Protein AF-A0A512CFQ5-F1 (afdb_monomer)

Foldseek 3Di:
DVCVVCQVVLCVPPDPPPVCCVVPPSNVVVVVVVVVVVVVVVVVDDPPDPPPPCPDDDDPDPDDDDDDDDPDDPPVDDDDDPPPPDPPPPPPVDDDDDDDD

Radius of gyration: 28.1 Å; Cα contacts (8 Å, |Δi|>4): 23; chains: 1; bounding box: 74×44×53 Å

Solvent-accessible surface area (backbone atoms only — not comparable to full-atom values): 7158 Å² total; per-residue (Å²): 111,68,67,73,76,42,37,68,61,36,38,77,72,56,42,90,51,76,93,44,67,93,70,64,46,89,28,49,64,50,49,52,51,53,51,49,54,56,49,57,52,49,75,71,40,90,80,70,81,82,76,73,82,78,72,68,90,81,78,80,76,86,76,83,82,80,81,75,86,76,84,74,76,85,63,93,85,62,91,77,82,85,77,78,81,68,78,74,83,76,73,72,74,85,66,80,80,79,82,77,132

Organism: NCBI:txid1350429

Structure (mmCIF, N/CA/C/O backbone):
data_AF-A0A512CFQ5-F1
#
_entry.id   AF-A0A512CFQ5-F1
#
loop_
_atom_site.group_PDB
_atom_site.id
_atom_site.type_symbol
_atom_site.label_atom_id
_atom_site.label_alt_id
_atom_site.label_comp_id
_atom_site.label_asym_id
_atom_site.label_entity_id
_atom_site.label_seq_id
_atom_site.pdbx_PDB_ins_code
_atom_site.Cartn_x
_atom_site.Cartn_y
_atom_site.Cartn_z
_atom_site.occupancy
_atom_site.B_iso_or_equiv
_atom_site.auth_seq_id
_atom_site.auth_comp_id
_atom_site.auth_asym_id
_atom_site.auth_atom_id
_atom_site.pdbx_PDB_model_num
ATOM 1 N N . MET A 1 1 ? 2.322 2.267 0.408 1.00 56.59 1 MET A N 1
ATOM 2 C CA . MET A 1 1 ? 3.032 1.727 -0.773 1.00 56.59 1 MET A CA 1
ATOM 3 C C . MET A 1 1 ? 2.662 0.270 -1.047 1.00 56.59 1 MET A C 1
ATOM 5 O O . MET A 1 1 ? 2.452 -0.061 -2.206 1.00 56.59 1 MET A O 1
ATOM 9 N N . ASP A 1 2 ? 2.483 -0.564 -0.020 1.00 80.06 2 ASP A N 1
ATOM 10 C CA . ASP A 1 2 ? 2.229 -2.012 -0.149 1.00 80.06 2 ASP A CA 1
ATOM 11 C C . ASP A 1 2 ? 1.094 -2.416 -1.099 1.00 80.06 2 ASP A C 1
ATOM 13 O O . ASP A 1 2 ? 1.263 -3.347 -1.882 1.00 80.06 2 ASP A O 1
ATOM 17 N N . PHE A 1 3 ? -0.056 -1.730 -1.069 1.00 91.62 3 PHE A N 1
ATOM 18 C CA . PHE A 1 3 ? -1.181 -2.060 -1.958 1.00 91.62 3 PHE A CA 1
ATOM 19 C C . PHE A 1 3 ? -0.826 -1.875 -3.438 1.00 91.62 3 PHE A C 1
ATOM 21 O O . PHE A 1 3 ? -1.153 -2.725 -4.260 1.00 91.62 3 PHE A O 1
ATOM 28 N N . THR A 1 4 ? -0.144 -0.779 -3.778 1.00 92.56 4 THR A N 1
ATOM 29 C CA . THR A 1 4 ? 0.214 -0.456 -5.164 1.00 92.56 4 THR A CA 1
ATOM 30 C C . THR A 1 4 ? 1.257 -1.429 -5.703 1.00 92.56 4 THR A C 1
ATOM 32 O O . THR A 1 4 ? 1.120 -1.902 -6.827 1.00 92.56 4 THR A O 1
ATOM 35 N N . ILE A 1 5 ? 2.255 -1.776 -4.883 1.00 95.94 5 ILE A N 1
ATOM 36 C CA . ILE A 1 5 ? 3.308 -2.740 -5.236 1.00 95.94 5 ILE A CA 1
ATOM 37 C C . ILE A 1 5 ? 2.701 -4.128 -5.475 1.00 95.94 5 ILE A C 1
ATOM 39 O O . ILE A 1 5 ? 3.001 -4.780 -6.470 1.00 95.94 5 ILE A O 1
ATOM 43 N N . ASN A 1 6 ? 1.783 -4.556 -4.606 1.00 95.56 6 ASN A N 1
ATOM 44 C CA . ASN A 1 6 ? 1.194 -5.894 -4.657 1.00 95.56 6 ASN A CA 1
ATOM 45 C C . ASN A 1 6 ? -0.099 -5.971 -5.485 1.00 95.56 6 ASN A C 1
ATOM 47 O O . ASN A 1 6 ? -0.810 -6.975 -5.421 1.00 95.56 6 ASN A O 1
ATOM 51 N N . ARG A 1 7 ? -0.442 -4.933 -6.259 1.00 95.06 7 ARG A N 1
ATOM 52 C CA . ARG A 1 7 ? -1.756 -4.819 -6.911 1.00 95.06 7 ARG A CA 1
ATOM 53 C C . ARG A 1 7 ? -2.061 -5.992 -7.843 1.00 95.06 7 ARG A C 1
ATOM 55 O O . ARG A 1 7 ? -3.172 -6.510 -7.805 1.00 95.06 7 ARG A O 1
ATOM 62 N N . ALA A 1 8 ? -1.083 -6.429 -8.638 1.00 96.12 8 ALA A N 1
ATOM 63 C CA . ALA A 1 8 ? -1.244 -7.558 -9.558 1.00 96.12 8 ALA A CA 1
ATOM 64 C C . ALA A 1 8 ? -1.562 -8.861 -8.807 1.00 96.12 8 ALA A C 1
ATOM 66 O O . ALA A 1 8 ? -2.571 -9.505 -9.087 1.00 96.12 8 ALA A O 1
ATOM 67 N N . TYR A 1 9 ? -0.771 -9.172 -7.776 1.00 96.62 9 TYR A N 1
ATOM 68 C CA . TYR A 1 9 ? -0.999 -10.325 -6.906 1.00 96.62 9 TYR A CA 1
ATOM 69 C C . TYR A 1 9 ? -2.377 -10.267 -6.230 1.00 96.62 9 TYR A C 1
ATOM 71 O O . TYR A 1 9 ? -3.077 -11.276 -6.147 1.00 96.62 9 TYR A O 1
ATOM 79 N N . ILE A 1 10 ? -2.807 -9.080 -5.791 1.00 96.44 10 ILE A N 1
ATOM 80 C CA . ILE A 1 10 ? -4.116 -8.893 -5.157 1.00 96.44 10 ILE A CA 1
ATOM 81 C C . ILE A 1 10 ? -5.264 -9.163 -6.131 1.00 96.44 10 ILE A C 1
ATOM 83 O O . ILE A 1 10 ? -6.232 -9.824 -5.758 1.00 96.44 10 ILE A O 1
ATOM 87 N N . ILE A 1 11 ? -5.168 -8.671 -7.366 1.00 95.50 11 ILE A N 1
ATOM 88 C CA . ILE A 1 11 ? -6.182 -8.913 -8.397 1.00 95.50 11 ILE A CA 1
ATOM 89 C C . ILE A 1 11 ? -6.275 -10.410 -8.700 1.00 95.50 11 ILE A C 1
ATOM 91 O O . ILE A 1 11 ? -7.367 -10.981 -8.684 1.00 95.50 11 ILE A O 1
ATOM 95 N N . GLU A 1 12 ? -5.128 -11.057 -8.898 1.00 95.19 12 GLU A N 1
ATOM 96 C CA . GLU A 1 12 ? -5.052 -12.476 -9.235 1.00 95.19 12 GLU A CA 1
ATOM 97 C C . GLU A 1 12 ? -5.563 -13.380 -8.111 1.00 95.19 12 GLU A C 1
ATOM 99 O O . GLU A 1 12 ? -6.209 -14.383 -8.393 1.00 95.19 12 GLU A O 1
ATOM 104 N N . ASN A 1 13 ? -5.338 -13.040 -6.841 1.00 95.50 13 ASN A N 1
ATOM 105 C CA . ASN A 1 13 ? -5.607 -13.959 -5.731 1.00 95.50 13 ASN A CA 1
ATOM 106 C C . ASN A 1 13 ? -6.856 -13.595 -4.920 1.00 95.50 13 ASN A C 1
ATOM 108 O O . ASN A 1 13 ? -7.557 -14.495 -4.462 1.00 95.50 13 ASN A O 1
ATOM 112 N N . PHE A 1 14 ? -7.190 -12.307 -4.787 1.00 95.94 14 PHE A N 1
ATOM 113 C CA . PHE A 1 14 ? -8.188 -11.837 -3.817 1.00 95.94 14 PHE A CA 1
ATOM 114 C C . PHE A 1 14 ? -9.395 -11.096 -4.407 1.00 95.94 14 PHE A C 1
ATOM 116 O O . PHE A 1 14 ? -10.313 -10.772 -3.650 1.00 95.94 14 PHE A O 1
ATOM 123 N N . CYS A 1 15 ? -9.455 -10.822 -5.716 1.00 95.81 15 CYS A N 1
ATOM 124 C CA . CYS A 1 15 ? -10.704 -10.322 -6.302 1.00 95.81 15 CYS A CA 1
ATOM 125 C C . CYS A 1 15 ? -11.805 -11.391 -6.234 1.00 95.81 15 CYS A C 1
ATOM 127 O O . CYS A 1 15 ? -11.596 -12.545 -6.602 1.00 95.81 15 CYS A O 1
ATOM 129 N N . VAL A 1 16 ? -12.985 -10.985 -5.758 1.00 93.69 16 VAL A N 1
ATOM 130 C CA . VAL A 1 16 ? -14.128 -11.876 -5.481 1.00 93.69 16 VAL A CA 1
ATOM 131 C C . VAL A 1 16 ? -15.046 -12.096 -6.684 1.00 93.69 16 VAL A C 1
ATOM 133 O O . VAL A 1 16 ? -15.842 -13.021 -6.686 1.00 93.69 16 VAL A O 1
ATOM 136 N N . ASN A 1 17 ? -14.944 -11.244 -7.699 1.00 93.12 17 ASN A N 1
ATOM 137 C CA . ASN A 1 17 ? -15.801 -11.188 -8.886 1.00 93.12 17 ASN A CA 1
ATOM 138 C C . ASN A 1 17 ? -14.976 -11.390 -10.170 1.00 93.12 17 ASN A C 1
ATOM 140 O O . ASN A 1 17 ? -15.187 -10.699 -11.167 1.00 93.12 17 ASN A O 1
ATOM 144 N N . LYS A 1 18 ? -14.006 -12.313 -10.142 1.00 88.75 18 LYS A N 1
ATOM 145 C CA . LYS A 1 18 ? -13.148 -12.635 -11.301 1.00 88.75 18 LYS A CA 1
ATOM 146 C C . LYS A 1 18 ? -13.961 -13.076 -12.524 1.00 88.75 18 LYS A C 1
ATOM 148 O O . LYS A 1 18 ? -13.568 -12.815 -13.652 1.00 88.75 18 LYS A O 1
ATOM 153 N N . ASP A 1 19 ? -15.109 -13.700 -12.282 1.00 93.38 19 ASP A N 1
ATOM 154 C CA . ASP A 1 19 ? -16.117 -14.119 -13.256 1.00 93.38 19 ASP A CA 1
ATOM 155 C C . ASP A 1 19 ? -16.954 -12.955 -13.823 1.00 93.38 19 ASP A C 1
ATOM 157 O O . ASP A 1 19 ? -17.632 -13.115 -14.836 1.00 93.38 19 ASP A O 1
ATOM 161 N N . LYS A 1 20 ? -16.903 -11.768 -13.203 1.00 93.81 20 LYS A N 1
ATOM 162 C CA . LYS A 1 20 ? -17.669 -10.574 -13.596 1.00 93.81 20 LYS A CA 1
ATOM 163 C 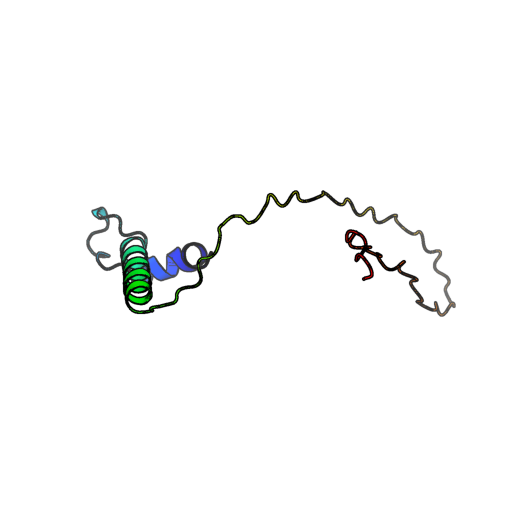C . LYS A 1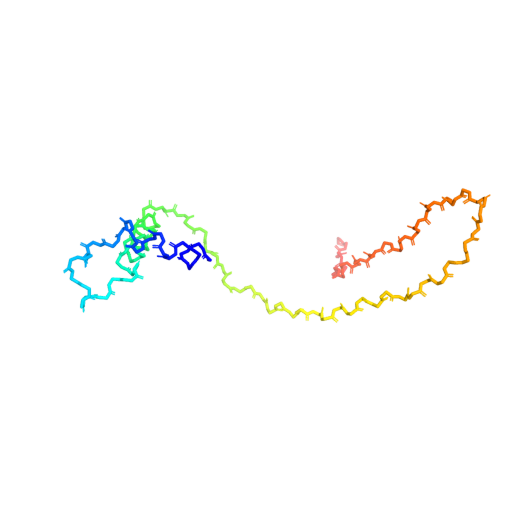 20 ? -16.744 -9.361 -13.760 1.00 93.81 20 LYS A C 1
ATOM 165 O O . LYS A 1 20 ? -16.845 -8.406 -12.986 1.00 93.81 20 LYS A O 1
ATOM 170 N N . PRO A 1 21 ? -15.879 -9.345 -14.792 1.00 88.69 21 PRO A N 1
ATOM 171 C CA . PRO A 1 21 ? -14.902 -8.271 -15.007 1.00 88.69 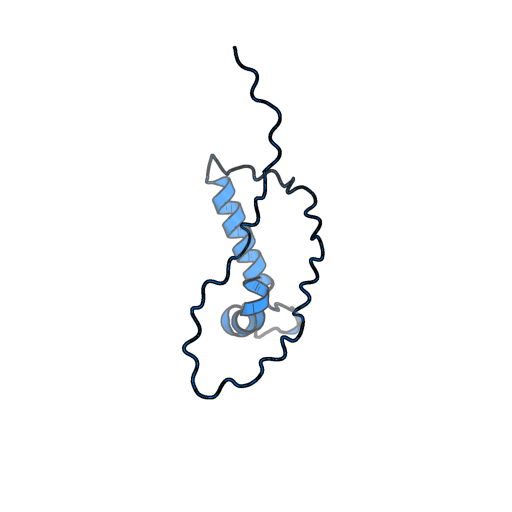21 PRO A CA 1
ATOM 172 C C . PRO A 1 21 ? -15.543 -6.886 -15.183 1.00 88.69 21 PRO A C 1
ATOM 174 O O . PRO A 1 21 ? -14.952 -5.883 -14.798 1.00 88.69 21 PRO A O 1
ATOM 177 N N . MET A 1 22 ? -16.789 -6.832 -15.667 1.00 94.81 22 MET A N 1
ATOM 178 C CA . MET A 1 22 ? -17.592 -5.606 -15.790 1.00 94.81 22 MET A CA 1
ATOM 179 C C . MET A 1 22 ? -17.875 -4.888 -14.458 1.00 94.81 22 MET A C 1
ATOM 181 O O . MET A 1 22 ? -18.317 -3.745 -14.456 1.00 94.81 22 MET A O 1
ATOM 185 N N . LEU A 1 23 ? -17.641 -5.550 -13.320 1.00 94.00 23 LEU A N 1
ATOM 186 C CA . LEU A 1 23 ? -17.792 -4.968 -11.984 1.00 94.00 23 LEU A CA 1
ATOM 187 C C . LEU A 1 23 ? -16.498 -4.332 -11.447 1.00 94.00 23 LEU A C 1
ATOM 189 O O . LEU A 1 23 ? -16.493 -3.874 -10.308 1.00 94.00 23 LEU A O 1
ATOM 193 N N . HIS A 1 24 ? -15.410 -4.321 -12.227 1.00 93.94 24 HIS A N 1
ATOM 194 C CA . HIS A 1 24 ? -14.194 -3.541 -11.959 1.00 93.94 24 HIS A CA 1
ATOM 195 C C . HIS A 1 24 ? -13.618 -3.692 -10.537 1.00 93.94 24 HIS A C 1
ATOM 197 O O . HIS A 1 24 ? -13.370 -2.703 -9.845 1.00 93.94 24 HIS A O 1
ATOM 203 N N . CYS A 1 25 ? -13.398 -4.931 -10.061 1.00 95.25 25 CYS A N 1
ATOM 204 C CA . CYS A 1 25 ? -12.785 -5.110 -8.738 1.00 95.25 25 CYS A CA 1
ATOM 205 C C . CYS A 1 25 ? -11.409 -4.468 -8.666 1.00 95.25 25 CYS A C 1
ATOM 207 O O . CYS A 1 25 ? -11.193 -3.672 -7.766 1.00 95.25 25 CYS A O 1
ATOM 209 N N . ASP A 1 26 ? -10.477 -4.801 -9.564 1.00 95.19 26 ASP A N 1
ATOM 210 C CA . ASP A 1 26 ? -9.150 -4.172 -9.646 1.00 95.19 26 ASP A CA 1
ATOM 211 C C . ASP A 1 26 ? -8.411 -4.047 -8.287 1.00 95.19 26 ASP A C 1
ATOM 213 O O . ASP A 1 26 ? -7.663 -3.102 -8.036 1.00 95.19 26 ASP A O 1
ATOM 217 N N . GLY A 1 27 ? -8.660 -4.988 -7.367 1.00 95.19 27 GLY A N 1
ATOM 218 C CA . GLY A 1 27 ? -8.153 -4.994 -5.988 1.00 95.19 27 GLY A CA 1
ATOM 219 C C . GLY A 1 27 ? -8.897 -4.084 -4.992 1.00 95.19 27 GLY A C 1
ATOM 220 O O . GLY A 1 27 ? -8.621 -4.138 -3.793 1.00 95.19 27 GLY A O 1
ATOM 221 N N . GLN A 1 28 ? -9.868 -3.289 -5.441 1.00 95.12 28 GLN A N 1
ATOM 222 C CA . GLN A 1 28 ? -10.640 -2.330 -4.644 1.00 95.12 28 GLN A CA 1
ATOM 223 C C . GLN A 1 28 ? -11.491 -3.006 -3.565 1.00 95.12 28 GLN A C 1
ATOM 225 O O . GLN A 1 28 ? -11.498 -2.555 -2.423 1.00 95.12 28 GLN A O 1
ATOM 230 N N . CYS A 1 29 ? -12.158 -4.122 -3.878 1.00 95.56 29 CYS A N 1
ATOM 231 C CA . CYS A 1 29 ? -12.979 -4.843 -2.897 1.00 95.56 29 CYS A CA 1
ATOM 232 C C . CYS A 1 29 ? -12.136 -5.365 -1.722 1.00 95.56 29 CYS A C 1
ATOM 234 O O . CYS A 1 29 ? -12.529 -5.254 -0.559 1.00 95.56 29 CYS A O 1
ATOM 236 N N . PHE A 1 30 ? -10.949 -5.900 -2.024 1.00 95.06 30 PHE A N 1
ATOM 237 C CA . PHE A 1 30 ? -9.999 -6.352 -1.012 1.00 95.06 30 PHE A CA 1
ATOM 238 C C . PHE A 1 30 ? -9.502 -5.184 -0.150 1.00 95.06 30 PHE A C 1
ATOM 240 O O . PHE A 1 30 ? -9.498 -5.284 1.079 1.00 95.06 30 PHE A O 1
ATOM 247 N N . LEU A 1 31 ? -9.133 -4.065 -0.784 1.00 95.19 31 LEU A N 1
ATOM 248 C CA . LEU A 1 31 ? -8.687 -2.860 -0.086 1.00 95.19 31 LEU A CA 1
ATOM 249 C C . LEU A 1 31 ? -9.773 -2.319 0.852 1.00 95.19 31 LEU A C 1
ATOM 251 O O . LEU A 1 31 ? -9.496 -2.071 2.024 1.00 95.19 31 LEU A O 1
ATOM 255 N N . ALA A 1 32 ? -11.013 -2.212 0.373 1.00 94.62 32 ALA A N 1
ATOM 256 C CA . ALA A 1 32 ? -12.150 -1.763 1.170 1.00 94.62 32 ALA A CA 1
ATOM 257 C C . ALA A 1 32 ? -12.373 -2.658 2.401 1.00 94.62 32 ALA A C 1
ATOM 259 O O . ALA A 1 32 ? -12.578 -2.156 3.506 1.00 94.62 32 ALA A O 1
ATOM 260 N N . ASN A 1 33 ? -12.256 -3.982 2.248 1.00 93.88 33 ASN A N 1
ATOM 261 C CA . ASN A 1 33 ? -12.374 -4.917 3.369 1.00 93.88 33 ASN A CA 1
ATOM 262 C C . ASN A 1 33 ? -11.263 -4.722 4.415 1.00 93.88 33 ASN A C 1
ATOM 264 O O . ASN A 1 33 ? -11.539 -4.722 5.615 1.00 93.88 33 ASN A O 1
ATOM 268 N N . LYS A 1 34 ? -10.013 -4.539 3.971 1.00 92.94 34 LYS A N 1
ATOM 269 C CA . LYS A 1 34 ? -8.869 -4.282 4.860 1.00 92.94 34 LYS A CA 1
ATOM 270 C C . LYS A 1 34 ? -9.026 -2.969 5.624 1.00 92.94 34 LYS A C 1
ATOM 272 O O . LYS A 1 34 ? -8.774 -2.952 6.825 1.00 92.94 34 LYS A O 1
ATOM 277 N N . LEU A 1 35 ? -9.474 -1.909 4.950 1.00 93.44 35 LEU A N 1
ATOM 278 C CA . LEU A 1 35 ? -9.731 -0.609 5.574 1.00 93.44 35 LEU A CA 1
ATOM 279 C C . LEU A 1 35 ? -10.837 -0.702 6.626 1.00 93.44 35 LEU A C 1
ATOM 281 O O . LEU A 1 35 ? -10.641 -0.231 7.742 1.00 93.44 35 LEU A O 1
ATOM 285 N N . LYS A 1 36 ? -11.946 -1.381 6.308 1.00 93.50 36 LYS A N 1
ATOM 286 C CA . LYS A 1 36 ? -13.040 -1.591 7.262 1.00 93.50 36 LYS A CA 1
ATOM 287 C C . LYS A 1 36 ? -12.566 -2.338 8.510 1.00 93.50 36 LYS A C 1
ATOM 289 O O . LYS A 1 36 ? -12.755 -1.851 9.612 1.00 93.50 36 LYS A O 1
ATOM 294 N N . LYS A 1 37 ? -11.843 -3.452 8.344 1.00 90.25 37 LYS A N 1
ATOM 295 C CA . LYS A 1 37 ? -11.271 -4.205 9.478 1.00 90.25 37 LYS A CA 1
ATOM 296 C C . LYS A 1 37 ? -10.332 -3.362 10.338 1.00 90.25 37 LYS A C 1
ATOM 298 O O . LYS A 1 37 ? -10.350 -3.490 11.555 1.00 90.25 37 LYS A O 1
ATOM 303 N N . ALA A 1 38 ? -9.510 -2.516 9.717 1.00 86.94 38 ALA A N 1
ATOM 304 C CA . ALA A 1 38 ? -8.623 -1.615 10.447 1.00 86.94 38 ALA A CA 1
ATOM 305 C C . ALA A 1 38 ? -9.405 -0.552 11.239 1.00 86.94 38 ALA A C 1
ATOM 307 O O . ALA A 1 38 ? -8.979 -0.167 12.325 1.00 86.94 38 ALA A O 1
ATOM 308 N N . GLN A 1 39 ? -10.541 -0.088 10.715 1.00 86.00 39 GLN A N 1
ATOM 309 C CA . GLN A 1 39 ? -11.428 0.841 11.410 1.00 86.00 39 GLN A CA 1
ATOM 310 C C . GLN A 1 39 ? -12.152 0.162 12.578 1.00 86.00 39 GLN A C 1
ATOM 312 O O . GLN A 1 39 ? -12.083 0.666 13.695 1.00 86.00 39 GLN A O 1
ATOM 317 N N . ASP A 1 40 ? -12.719 -1.025 12.353 1.00 86.00 40 ASP A N 1
ATOM 318 C CA . ASP A 1 40 ? -13.371 -1.824 13.397 1.00 86.00 40 ASP A CA 1
ATOM 319 C C . ASP A 1 40 ? -12.383 -2.154 14.538 1.00 86.00 40 ASP A C 1
ATOM 321 O O . ASP A 1 40 ? -12.731 -2.121 15.717 1.00 86.00 40 ASP A O 1
ATOM 325 N N . GLN A 1 41 ? -11.113 -2.432 14.220 1.00 81.06 41 GLN A N 1
ATOM 326 C CA . GLN A 1 41 ? -10.068 -2.643 15.230 1.00 81.06 41 GLN A CA 1
ATOM 327 C C . GLN A 1 41 ? -9.736 -1.378 16.031 1.00 81.06 41 GLN A C 1
ATOM 329 O O . GLN A 1 41 ? -9.449 -1.487 17.222 1.00 81.06 41 GLN A O 1
ATOM 334 N N . LYS A 1 42 ? -9.784 -0.192 15.410 1.00 71.31 42 LYS A N 1
ATOM 335 C CA . LYS A 1 42 ? -9.564 1.082 16.110 1.00 71.31 42 LYS A CA 1
ATOM 336 C C . LYS A 1 42 ? -10.704 1.423 17.062 1.00 71.31 42 LYS A C 1
ATOM 338 O O . LYS A 1 42 ? -10.426 1.879 18.162 1.00 71.31 42 LYS A O 1
ATOM 343 N N . GLU A 1 43 ? -11.956 1.176 16.679 1.00 66.88 43 GLU A N 1
ATOM 344 C CA . GLU A 1 43 ? -13.110 1.413 17.563 1.00 66.88 43 GLU A CA 1
ATOM 345 C C . GLU A 1 43 ? -13.082 0.519 18.813 1.00 66.88 43 GLU A C 1
ATOM 347 O O . GLU A 1 43 ? -13.525 0.934 19.879 1.00 66.88 43 GLU A O 1
ATOM 352 N N . ASN A 1 44 ? -12.490 -0.675 18.712 1.00 62.94 44 ASN A N 1
ATOM 353 C CA . ASN A 1 44 ? -12.340 -1.603 19.835 1.00 62.94 44 ASN A CA 1
ATOM 354 C C . ASN A 1 44 ? -11.049 -1.400 20.660 1.00 62.94 44 ASN A C 1
ATOM 356 O O . ASN A 1 44 ? -10.880 -2.049 21.693 1.00 62.94 44 ASN A O 1
ATOM 360 N N . GLN A 1 45 ? -10.138 -0.515 20.240 1.00 60.41 45 GLN A N 1
ATOM 361 C CA . GLN A 1 45 ? -8.947 -0.135 21.007 1.00 60.41 45 GLN A CA 1
ATOM 362 C C . GLN A 1 45 ? -9.151 1.249 21.629 1.00 60.41 45 GLN A C 1
ATOM 364 O O . GLN A 1 45 ? -8.824 2.278 21.037 1.00 60.41 45 GLN A O 1
ATOM 369 N N . ALA A 1 46 ? -9.664 1.279 22.861 1.00 51.84 46 ALA A N 1
ATOM 370 C CA . ALA A 1 46 ? -9.635 2.485 23.682 1.00 51.84 46 ALA A CA 1
ATOM 371 C C . ALA A 1 46 ? -8.166 2.897 23.913 1.00 51.84 46 ALA A C 1
ATOM 373 O O . ALA A 1 46 ? -7.435 2.205 24.618 1.00 51.84 46 ALA A O 1
ATOM 374 N N . GLY A 1 47 ? -7.726 3.996 23.288 1.00 57.66 47 GLY A N 1
ATOM 375 C CA . GLY A 1 47 ? -6.367 4.536 23.451 1.00 57.66 47 GLY A CA 1
ATOM 376 C C . GLY A 1 47 ? -5.514 4.633 22.181 1.00 57.66 47 GLY A C 1
ATOM 377 O O . GLY A 1 47 ? -4.288 4.602 22.273 1.00 57.66 47 GLY A O 1
ATOM 378 N N . GLY A 1 48 ? -6.116 4.744 20.993 1.00 58.62 48 GLY A N 1
ATOM 379 C CA . GLY A 1 48 ? -5.361 5.041 19.772 1.00 58.62 48 GLY A CA 1
ATOM 380 C C . GLY A 1 48 ? -4.603 6.371 19.880 1.00 58.62 48 GLY A C 1
ATOM 381 O O . GLY A 1 48 ? -5.198 7.399 20.183 1.00 58.62 48 GLY A O 1
ATOM 382 N N . ILE A 1 49 ? -3.294 6.349 19.614 1.00 63.47 49 ILE A N 1
ATOM 383 C CA . ILE A 1 49 ? -2.448 7.549 19.562 1.00 63.47 49 ILE A CA 1
ATOM 384 C C . ILE A 1 49 ? -3.006 8.483 18.478 1.00 63.47 49 ILE A C 1
ATOM 386 O O . ILE A 1 49 ? -3.007 8.133 17.292 1.00 63.47 49 ILE A O 1
ATOM 390 N N . GLU A 1 50 ? -3.470 9.670 18.872 1.00 61.97 50 GLU A N 1
ATOM 391 C CA . GLU A 1 50 ? -3.747 10.767 17.945 1.00 61.97 50 GLU A CA 1
ATOM 392 C C . GLU A 1 50 ? -2.424 11.210 17.320 1.00 61.97 50 GLU A C 1
ATOM 394 O O . GLU A 1 50 ? -1.661 11.997 17.877 1.00 61.97 50 GLU A O 1
ATOM 399 N N . LEU A 1 51 ? -2.124 10.663 16.144 1.00 63.25 51 LEU A N 1
ATOM 400 C CA . LEU A 1 51 ? -1.082 11.201 15.284 1.00 63.25 51 LEU A CA 1
ATOM 401 C C . LEU A 1 51 ? -1.553 12.574 14.813 1.00 63.25 51 LEU A C 1
ATOM 403 O O . LEU A 1 51 ? -2.313 12.680 13.845 1.00 63.25 51 LEU A O 1
ATOM 407 N N . ASN A 1 52 ? -1.111 13.617 15.513 1.00 64.75 52 ASN A N 1
ATOM 408 C CA . ASN A 1 52 ? -1.196 14.978 15.021 1.00 64.75 52 ASN A CA 1
ATOM 409 C C . ASN A 1 52 ? -0.514 15.002 13.641 1.00 64.75 52 ASN A C 1
ATOM 411 O O . ASN A 1 52 ? 0.671 14.696 13.517 1.00 64.75 52 ASN A O 1
ATOM 415 N N . ARG A 1 53 ? -1.298 15.264 12.589 1.00 58.81 53 ARG A N 1
ATOM 416 C CA . ARG A 1 53 ? -0.836 15.253 11.191 1.00 58.81 53 ARG A CA 1
ATOM 417 C C . ARG A 1 53 ? -0.044 16.505 10.821 1.00 58.81 53 ARG A C 1
ATOM 419 O O . ARG A 1 53 ? 0.213 16.717 9.639 1.00 58.81 53 ARG A O 1
ATOM 426 N N . ASP A 1 54 ? 0.340 17.313 11.800 1.00 66.25 54 ASP A N 1
ATOM 427 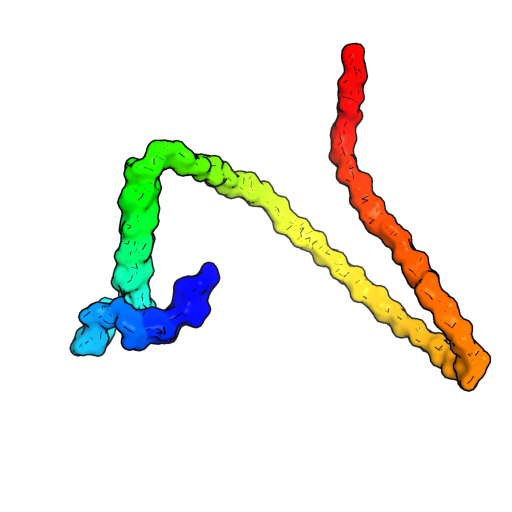C CA . ASP A 1 54 ? 1.240 18.438 11.609 1.00 66.25 54 ASP A CA 1
ATOM 428 C C . ASP A 1 54 ? 2.694 17.946 11.541 1.00 66.25 54 ASP A C 1
ATOM 430 O O . ASP A 1 54 ? 3.535 18.180 12.410 1.00 66.25 54 ASP A O 1
ATOM 434 N N . PHE A 1 55 ? 2.985 17.176 10.492 1.00 64.88 55 PHE A N 1
ATOM 435 C CA . PHE A 1 55 ? 4.355 16.968 10.052 1.00 64.88 55 PHE A CA 1
ATOM 436 C C . PHE A 1 55 ? 4.729 18.253 9.321 1.00 64.88 55 PHE A C 1
ATOM 438 O O . PHE A 1 55 ? 4.395 18.402 8.146 1.00 64.88 55 PHE A O 1
ATOM 445 N N . GLY A 1 56 ? 5.312 19.214 10.040 1.00 68.50 56 GLY A N 1
ATOM 446 C CA . GLY A 1 56 ? 5.693 20.509 9.479 1.00 68.50 56 GLY A CA 1
ATOM 447 C C . GLY A 1 56 ? 6.393 20.384 8.119 1.00 68.50 56 GLY A C 1
ATOM 448 O O . GLY A 1 56 ? 6.981 19.353 7.788 1.00 68.50 56 GLY A O 1
ATOM 449 N N . ILE A 1 57 ? 6.312 21.438 7.305 1.00 73.56 57 ILE A N 1
ATOM 450 C CA . ILE A 1 57 ? 6.846 21.441 5.937 1.00 73.56 57 ILE A CA 1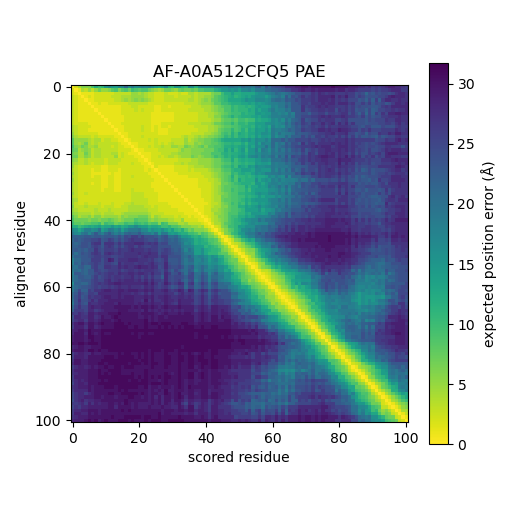
ATOM 451 C C . ILE A 1 57 ? 8.340 21.085 5.960 1.00 73.56 57 ILE A C 1
ATOM 453 O O . ILE A 1 57 ? 9.174 21.874 6.404 1.00 73.56 57 ILE A O 1
ATOM 457 N N . PHE A 1 58 ? 8.682 19.901 5.448 1.00 71.00 58 PHE A N 1
ATOM 458 C CA . PHE A 1 58 ? 10.067 19.490 5.248 1.00 71.00 58 PHE A CA 1
ATOM 459 C C . PHE A 1 58 ? 10.553 20.023 3.900 1.00 71.00 58 PHE A C 1
ATOM 461 O O . PHE A 1 58 ? 10.279 19.444 2.848 1.00 71.00 58 PHE A O 1
ATOM 468 N N . ILE A 1 59 ? 11.248 21.161 3.926 1.00 75.62 59 ILE A N 1
ATOM 469 C CA . ILE A 1 59 ? 11.914 21.705 2.742 1.00 75.62 59 ILE A CA 1
ATOM 470 C C . ILE A 1 59 ? 13.203 20.912 2.544 1.00 75.62 59 ILE A C 1
ATOM 472 O O . ILE A 1 59 ? 14.154 21.049 3.312 1.00 75.62 59 ILE A O 1
ATOM 476 N N . ILE A 1 60 ? 13.224 20.066 1.513 1.00 71.81 60 ILE A N 1
ATOM 477 C CA . ILE A 1 60 ? 14.440 19.373 1.093 1.00 71.81 60 ILE A CA 1
ATOM 478 C C . ILE A 1 60 ? 15.398 20.442 0.571 1.00 71.81 60 ILE A C 1
ATOM 480 O O . ILE A 1 60 ? 15.167 21.028 -0.484 1.00 71.81 60 ILE A O 1
ATOM 484 N N . GLN A 1 61 ? 16.463 20.722 1.319 1.00 74.31 61 GLN A N 1
ATOM 485 C CA . GLN A 1 61 ? 17.553 21.531 0.797 1.00 74.31 61 GLN A CA 1
ATOM 486 C C . GLN A 1 61 ? 18.295 20.685 -0.237 1.00 74.31 61 GLN A C 1
ATOM 488 O O . GLN A 1 61 ? 18.882 19.658 0.105 1.00 74.31 61 GLN A O 1
ATOM 493 N N . GLU A 1 62 ? 18.247 21.089 -1.506 1.00 69.62 62 GLU A N 1
ATOM 494 C CA . GLU A 1 62 ? 19.058 20.450 -2.538 1.00 69.62 62 GLU A CA 1
ATOM 495 C C . GLU A 1 62 ? 20.538 20.698 -2.227 1.00 69.62 62 GLU A C 1
ATOM 497 O O . GLU A 1 62 ? 21.085 21.775 -2.462 1.00 69.62 62 GLU A O 1
ATOM 502 N N . ALA A 1 63 ? 21.188 19.699 -1.634 1.00 69.38 63 ALA A N 1
ATOM 503 C CA . ALA A 1 63 ? 22.622 19.705 -1.417 1.00 69.38 63 ALA A CA 1
ATOM 504 C C . ALA A 1 63 ? 23.301 19.115 -2.656 1.00 69.38 63 ALA A C 1
ATOM 506 O O . ALA A 1 63 ? 23.334 17.899 -2.849 1.00 69.38 63 ALA A O 1
ATOM 507 N N . SER A 1 64 ? 23.863 19.972 -3.505 1.00 69.94 64 SER A N 1
ATOM 508 C CA . SER A 1 64 ? 24.734 19.517 -4.585 1.00 69.94 64 SER A CA 1
ATOM 509 C C . SER A 1 64 ? 26.106 19.154 -4.013 1.00 69.94 64 SER A C 1
ATOM 511 O O . SER A 1 64 ? 26.857 20.028 -3.576 1.00 69.94 64 SER A O 1
ATOM 513 N N . ILE A 1 65 ? 26.447 17.866 -4.019 1.00 64.25 65 ILE A N 1
ATOM 514 C CA . ILE A 1 65 ? 27.8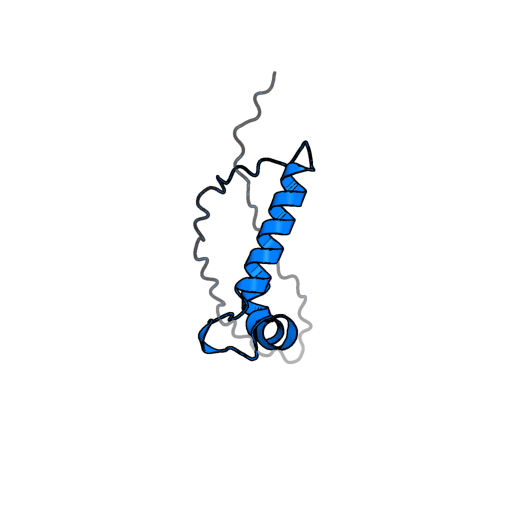00 17.400 -3.703 1.00 64.25 65 ILE A CA 1
ATOM 515 C C . ILE A 1 65 ? 28.592 17.368 -5.009 1.00 64.25 65 ILE A C 1
ATOM 517 O O . ILE A 1 65 ? 28.377 16.499 -5.851 1.00 64.25 65 ILE A O 1
ATOM 521 N N . SER A 1 66 ? 29.524 18.302 -5.172 1.00 68.25 66 SER A N 1
ATOM 522 C CA . SER A 1 66 ? 30.470 18.277 -6.287 1.00 68.25 66 SER A CA 1
ATOM 523 C C . SER A 1 66 ? 31.689 17.449 -5.901 1.00 68.25 66 SER A C 1
ATOM 525 O O . SER A 1 66 ? 32.499 17.866 -5.074 1.00 68.25 66 SER A O 1
ATOM 527 N N . LEU A 1 67 ? 31.837 16.274 -6.511 1.00 63.59 67 LEU A N 1
ATOM 528 C CA . LEU A 1 67 ? 33.097 15.539 -6.479 1.00 63.59 67 LEU A CA 1
ATOM 529 C C . LEU A 1 67 ? 34.044 16.208 -7.476 1.00 63.59 67 LEU A C 1
ATOM 531 O O . LEU A 1 67 ? 33.851 16.119 -8.687 1.00 63.59 67 LEU A O 1
ATOM 535 N N . THR A 1 68 ? 35.053 16.918 -6.976 1.00 67.12 68 THR A N 1
ATOM 536 C CA . THR A 1 68 ? 36.138 17.394 -7.831 1.00 67.12 68 THR A CA 1
ATOM 537 C C . THR A 1 68 ? 37.009 16.202 -8.215 1.00 67.12 68 THR A C 1
ATOM 539 O O . THR A 1 68 ? 37.384 15.385 -7.373 1.00 67.12 68 THR A O 1
ATOM 542 N N . ASN A 1 69 ? 37.313 16.071 -9.506 1.00 59.16 69 ASN A N 1
ATOM 543 C CA . ASN A 1 69 ? 38.227 15.037 -9.974 1.00 59.16 69 ASN A CA 1
ATOM 544 C C . ASN A 1 69 ? 39.617 15.318 -9.396 1.00 59.16 69 ASN A C 1
ATOM 546 O O . ASN A 1 69 ? 40.271 16.289 -9.778 1.00 59.16 69 ASN A O 1
ATOM 550 N N . PHE A 1 70 ? 40.069 14.475 -8.471 1.00 63.25 70 PHE A N 1
ATOM 551 C CA . PHE A 1 70 ? 41.447 14.504 -8.010 1.00 63.25 70 PHE A CA 1
ATOM 552 C C . PHE A 1 70 ? 42.309 13.768 -9.035 1.00 63.25 70 PHE A C 1
ATOM 554 O O . PHE A 1 70 ? 42.205 12.552 -9.189 1.00 63.25 70 PHE A O 1
ATOM 561 N N . SER A 1 71 ? 43.159 14.502 -9.753 1.00 62.22 71 SER A N 1
ATOM 562 C CA . SER A 1 71 ? 44.189 13.882 -10.583 1.00 62.22 71 SER A CA 1
ATOM 563 C C . SER A 1 71 ? 45.267 13.316 -9.664 1.00 62.22 71 SER A C 1
ATOM 565 O O . SER A 1 71 ? 46.150 14.046 -9.218 1.00 62.22 71 SER A O 1
ATOM 567 N N . SER A 1 72 ? 45.209 12.017 -9.366 1.00 60.47 7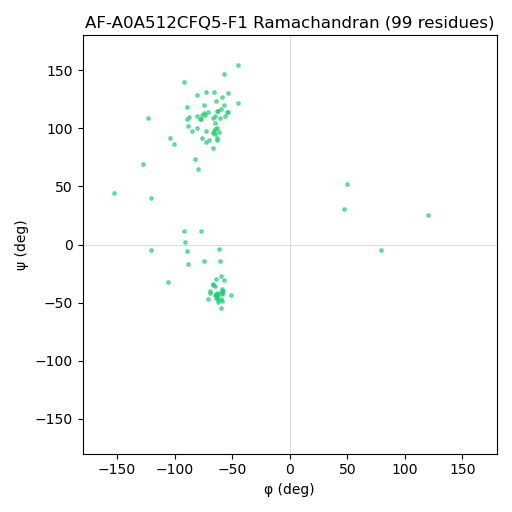2 SER A N 1
ATOM 568 C CA . SER A 1 72 ? 46.335 11.351 -8.721 1.00 60.47 72 SER A CA 1
ATOM 569 C C . SER A 1 72 ? 47.442 11.141 -9.748 1.00 60.47 72 SER A C 1
ATOM 571 O O . SER A 1 72 ? 47.251 10.418 -10.727 1.00 60.47 72 SER A O 1
ATOM 573 N N . THR A 1 73 ? 48.623 11.699 -9.506 1.00 58.62 73 THR A N 1
ATOM 574 C CA . THR A 1 73 ? 49.833 11.160 -10.127 1.00 58.62 73 THR A CA 1
ATOM 575 C C . THR A 1 73 ? 50.014 9.745 -9.588 1.00 58.62 73 THR A C 1
ATOM 577 O O . THR A 1 73 ? 50.055 9.552 -8.372 1.00 58.62 73 THR A O 1
ATOM 580 N N . ILE A 1 74 ? 50.086 8.749 -10.472 1.00 59.84 74 ILE A N 1
ATOM 581 C CA . ILE A 1 74 ? 50.399 7.374 -10.076 1.00 59.84 74 ILE A CA 1
ATOM 582 C C . ILE A 1 74 ? 51.817 7.380 -9.489 1.00 59.84 74 ILE A C 1
ATOM 584 O O . ILE A 1 74 ? 52.811 7.414 -10.212 1.00 59.84 74 ILE A O 1
ATOM 588 N N . LEU A 1 75 ? 51.919 7.387 -8.160 1.00 56.50 75 LEU A N 1
ATOM 589 C CA . LEU A 1 75 ? 53.164 7.136 -7.445 1.00 56.50 75 LEU A CA 1
ATOM 590 C C . LEU A 1 75 ? 53.350 5.622 -7.406 1.00 56.50 75 LEU A C 1
ATOM 592 O O . LEU A 1 75 ? 52.740 4.936 -6.590 1.00 56.50 75 LEU A O 1
ATOM 596 N N . ASN A 1 76 ? 54.189 5.100 -8.300 1.00 58.53 76 ASN A N 1
ATOM 597 C CA . ASN A 1 76 ? 54.386 3.657 -8.475 1.00 58.53 76 ASN A CA 1
ATOM 598 C C . ASN A 1 76 ? 54.928 2.917 -7.232 1.00 58.53 76 ASN A C 1
ATOM 600 O O . ASN A 1 76 ? 55.014 1.696 -7.264 1.00 58.53 76 ASN A O 1
ATOM 604 N N . HIS A 1 77 ? 55.261 3.598 -6.127 1.00 58.59 77 HIS A N 1
ATOM 605 C CA . HIS A 1 77 ? 55.801 2.949 -4.922 1.00 58.59 77 HIS A CA 1
ATOM 606 C C . HIS A 1 77 ? 55.486 3.720 -3.622 1.00 58.59 77 HIS A C 1
ATOM 608 O O . HIS A 1 77 ? 56.369 3.926 -2.793 1.00 58.59 77 HIS A O 1
ATOM 614 N N . GLY A 1 78 ? 54.256 4.208 -3.432 1.00 58.94 78 GLY A N 1
ATOM 615 C CA . GLY A 1 78 ? 53.886 4.962 -2.223 1.00 58.94 78 GLY A CA 1
ATOM 616 C C . GLY A 1 78 ? 52.705 4.351 -1.476 1.00 58.94 78 GLY A C 1
ATOM 617 O O . GLY A 1 78 ? 51.572 4.454 -1.941 1.00 58.94 78 GLY A O 1
ATOM 618 N N . ALA A 1 79 ? 52.941 3.756 -0.302 1.00 63.31 79 ALA A N 1
ATOM 619 C CA . ALA A 1 79 ? 51.862 3.425 0.626 1.00 63.31 79 ALA A CA 1
ATOM 620 C C . ALA A 1 79 ? 51.176 4.726 1.071 1.00 63.31 79 ALA A C 1
ATOM 622 O O . ALA A 1 79 ? 51.790 5.585 1.701 1.00 63.31 79 ALA A O 1
ATOM 623 N N . THR A 1 80 ? 49.907 4.894 0.709 1.00 59.00 80 THR A N 1
ATOM 624 C CA . THR A 1 80 ? 49.111 6.063 1.090 1.00 59.00 80 THR A CA 1
ATOM 625 C C . THR A 1 80 ? 48.414 5.794 2.420 1.00 59.00 80 THR A C 1
ATOM 627 O O . THR A 1 80 ? 47.596 4.883 2.534 1.00 59.00 80 THR A O 1
ATOM 630 N N . TYR A 1 81 ? 48.723 6.599 3.437 1.00 53.12 81 TYR A N 1
ATOM 631 C CA . TYR A 1 81 ? 47.953 6.633 4.678 1.00 53.12 81 TYR A CA 1
ATOM 632 C C . TYR A 1 81 ? 46.618 7.348 4.420 1.00 53.12 81 TYR A C 1
ATOM 634 O O . TYR A 1 81 ? 46.581 8.544 4.131 1.00 53.12 81 TYR A O 1
ATOM 642 N N . LYS A 1 82 ? 45.520 6.585 4.470 1.00 57.50 82 LYS A N 1
ATOM 643 C CA . LYS A 1 82 ? 44.136 7.059 4.334 1.00 57.50 82 LYS A CA 1
ATOM 644 C C . LYS A 1 82 ? 43.618 7.603 5.670 1.00 57.50 82 LYS A C 1
ATOM 646 O O . LYS A 1 82 ? 42.768 6.978 6.289 1.00 57.50 82 LYS A O 1
ATOM 651 N N . GLU A 1 83 ? 44.059 8.777 6.092 1.00 57.34 83 GLU A N 1
ATOM 652 C CA . GLU A 1 83 ? 43.248 9.574 7.024 1.00 57.34 83 GLU A CA 1
ATOM 653 C C . GLU A 1 83 ? 42.533 10.645 6.213 1.00 57.34 83 GLU A C 1
ATOM 655 O O . GLU A 1 83 ? 43.019 11.754 5.996 1.00 57.34 83 GLU A O 1
ATOM 660 N N . GLY A 1 84 ? 41.369 10.265 5.688 1.00 54.88 84 GLY A N 1
ATOM 661 C CA . GLY A 1 84 ? 40.416 11.230 5.172 1.00 54.88 84 GLY A CA 1
ATOM 662 C C . GLY A 1 84 ? 39.831 11.981 6.356 1.00 54.88 84 GLY A C 1
ATOM 663 O O . GLY A 1 84 ? 38.821 11.543 6.901 1.00 54.88 84 GLY A O 1
ATOM 664 N N . TYR A 1 85 ? 40.453 13.095 6.745 1.00 55.41 85 TYR A N 1
ATOM 665 C CA . TYR A 1 85 ? 39.873 14.012 7.718 1.00 55.41 85 TYR A CA 1
ATOM 666 C C . TYR A 1 85 ? 38.578 14.584 7.130 1.00 55.41 85 TYR A C 1
ATOM 668 O O . TYR A 1 85 ? 38.566 15.577 6.402 1.00 55.41 85 TYR A O 1
ATOM 676 N N . ARG A 1 86 ? 37.463 13.902 7.394 1.00 54.44 86 ARG A N 1
ATOM 677 C CA . ARG A 1 86 ? 36.132 14.458 7.203 1.00 54.44 86 ARG A CA 1
ATOM 678 C C . ARG A 1 86 ? 35.928 15.433 8.347 1.00 54.44 86 ARG A C 1
ATOM 680 O O . ARG A 1 86 ? 35.848 15.013 9.498 1.00 54.44 86 ARG A O 1
ATOM 687 N N . VAL A 1 87 ? 35.838 16.723 8.030 1.00 54.75 87 VAL A N 1
ATOM 688 C CA . VAL A 1 87 ? 35.264 17.692 8.964 1.00 54.75 87 VAL A CA 1
ATOM 689 C C . VAL A 1 87 ? 33.892 17.146 9.339 1.00 54.75 87 VAL A C 1
ATOM 691 O O . VAL A 1 87 ? 33.024 16.982 8.477 1.00 54.75 87 VAL A O 1
ATOM 694 N N . SER A 1 88 ? 33.754 16.776 10.612 1.00 55.03 88 SER A N 1
ATOM 695 C CA . SER A 1 88 ? 32.479 16.456 11.234 1.00 55.03 88 SER A CA 1
ATOM 696 C C . SER A 1 88 ? 31.491 17.526 10.802 1.00 55.03 88 SER A C 1
ATOM 698 O O . SER A 1 88 ? 31.745 18.717 10.994 1.00 55.03 88 SER A O 1
ATOM 700 N N . GLN A 1 89 ? 30.400 17.113 10.164 1.00 54.91 89 GLN A N 1
ATOM 701 C CA . GLN A 1 89 ? 29.268 17.994 9.944 1.00 54.91 89 GLN A CA 1
ATOM 702 C C . GLN A 1 89 ? 28.692 18.271 11.329 1.00 54.91 89 GLN A C 1
ATOM 704 O O . GLN A 1 89 ? 27.800 17.566 11.794 1.00 54.91 89 GLN A O 1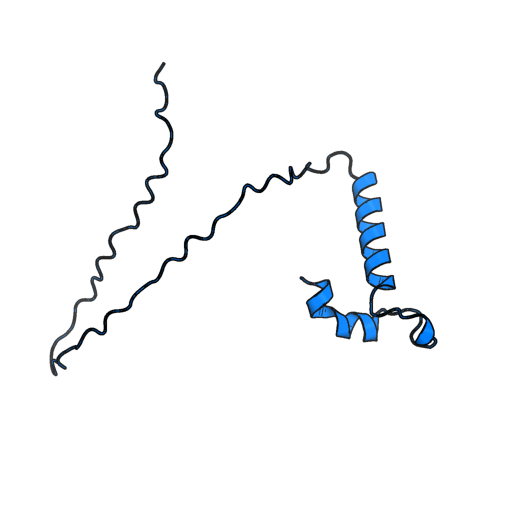
ATOM 709 N N . PHE A 1 90 ? 29.275 19.240 12.033 1.00 54.88 90 PHE A N 1
ATOM 710 C CA . PHE A 1 90 ? 28.680 19.801 13.226 1.00 54.88 90 PHE A CA 1
ATOM 711 C C . PHE A 1 90 ? 27.384 20.461 12.770 1.00 54.88 90 PHE A C 1
ATOM 713 O O . PHE A 1 90 ? 27.360 21.607 12.332 1.00 54.88 90 PHE A O 1
ATOM 720 N N . VAL A 1 91 ? 26.301 19.694 12.827 1.00 55.56 91 VAL A N 1
ATOM 721 C CA . VAL A 1 91 ? 24.975 20.254 13.009 1.00 55.56 91 VAL A CA 1
ATOM 722 C C . VAL A 1 91 ? 24.932 20.699 14.455 1.00 55.56 91 VAL A C 1
ATOM 724 O O . VAL A 1 91 ? 24.580 19.937 15.354 1.00 55.56 91 VAL A O 1
ATOM 727 N N . ASP A 1 92 ? 25.364 21.933 14.692 1.00 56.66 92 ASP A N 1
ATOM 728 C CA . ASP A 1 92 ? 24.957 22.596 15.915 1.00 56.66 92 ASP A CA 1
ATOM 729 C C . ASP A 1 92 ? 23.445 22.789 15.773 1.00 56.66 92 ASP A C 1
ATOM 731 O O . ASP A 1 92 ? 22.966 23.647 15.027 1.00 56.66 92 ASP A O 1
ATOM 735 N N . ILE A 1 93 ? 22.671 21.880 16.371 1.00 63.34 93 ILE A N 1
ATOM 736 C CA . ILE A 1 93 ? 21.233 22.071 16.487 1.00 63.34 93 ILE A CA 1
ATOM 737 C C . ILE A 1 93 ? 21.105 23.288 17.392 1.00 63.34 93 ILE A C 1
ATOM 739 O O . ILE A 1 93 ? 21.366 23.211 18.593 1.00 63.34 93 ILE A O 1
ATOM 743 N N . PHE A 1 94 ? 20.775 24.427 16.790 1.00 63.16 94 PHE A N 1
ATOM 744 C CA . PHE A 1 94 ? 20.548 25.675 17.494 1.00 63.16 94 PHE A CA 1
ATOM 745 C C . PHE A 1 94 ? 19.376 25.476 18.459 1.00 63.16 94 PHE A C 1
ATOM 747 O O . PHE A 1 94 ? 18.211 25.531 18.070 1.00 63.16 94 PHE A O 1
ATOM 754 N N .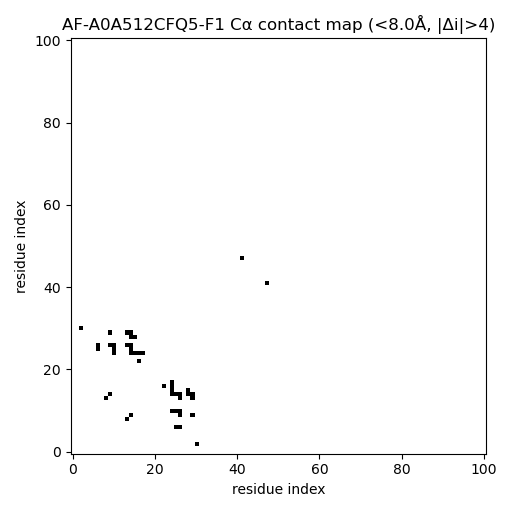 HIS A 1 95 ? 19.682 25.191 19.721 1.00 66.06 95 HIS A N 1
ATOM 755 C CA . HIS A 1 95 ? 18.698 25.204 20.790 1.00 66.06 95 HIS A CA 1
ATOM 756 C C . HIS A 1 95 ? 18.708 26.602 21.411 1.00 66.06 95 HIS A C 1
ATOM 758 O O . HIS A 1 95 ? 19.788 27.167 21.613 1.00 66.06 95 HIS A O 1
ATOM 764 N N . PRO A 1 96 ? 17.543 27.174 21.755 1.00 63.72 96 PRO A N 1
ATOM 765 C CA . PRO A 1 96 ? 17.521 28.381 22.565 1.00 63.72 96 PRO A CA 1
ATOM 766 C C . PRO A 1 96 ? 18.268 28.125 23.890 1.00 63.72 96 PRO A C 1
ATOM 768 O O . PRO A 1 96 ? 18.240 26.995 24.396 1.00 63.72 96 PRO A O 1
ATOM 771 N N . PRO A 1 97 ? 18.950 29.137 24.462 1.00 68.06 97 PRO A N 1
ATOM 772 C CA . PRO A 1 97 ? 19.706 28.971 25.695 1.00 68.06 97 PRO A CA 1
ATOM 773 C C . PRO A 1 97 ? 18.814 28.377 26.781 1.00 68.06 97 PRO A C 1
ATOM 775 O O . PRO A 1 97 ? 17.712 28.872 27.029 1.00 68.06 97 PRO A O 1
ATOM 778 N N . LYS A 1 98 ? 19.290 27.325 27.451 1.00 66.94 98 LYS A N 1
ATOM 779 C CA . LYS A 1 98 ? 18.652 26.872 28.687 1.00 66.94 98 LYS A CA 1
ATOM 780 C C . LYS A 1 98 ? 18.783 28.011 29.691 1.00 66.94 98 LYS A C 1
ATOM 782 O O . LYS A 1 98 ? 19.900 28.356 30.070 1.00 66.94 98 LYS A O 1
ATOM 787 N N . ALA A 1 99 ? 17.660 28.598 30.097 1.00 65.56 99 ALA A N 1
ATOM 788 C CA . ALA A 1 99 ? 17.648 29.481 31.251 1.00 65.56 99 ALA A CA 1
ATOM 789 C C . ALA A 1 99 ? 18.192 28.685 32.448 1.00 65.56 99 ALA A C 1
ATOM 791 O O . ALA A 1 99 ? 17.672 27.617 32.777 1.00 65.56 99 ALA A O 1
ATOM 792 N N . MET A 1 100 ? 19.287 29.161 33.037 1.00 59.16 100 MET A N 1
ATOM 793 C CA . MET A 1 100 ? 19.719 28.696 34.348 1.00 59.16 100 MET A CA 1
ATOM 794 C C . MET A 1 100 ? 18.880 29.430 35.396 1.00 59.16 100 MET A C 1
ATOM 796 O O . MET A 1 100 ? 18.781 30.647 35.299 1.00 59.16 100 MET A O 1
ATOM 800 N N . ALA A 1 101 ? 18.285 28.639 36.299 1.00 49.78 101 ALA A N 1
ATOM 801 C CA . ALA A 1 101 ? 17.652 28.960 37.590 1.00 49.78 101 ALA A CA 1
ATOM 802 C C . ALA A 1 101 ? 17.153 30.398 37.825 1.00 49.78 101 ALA A C 1
ATOM 804 O O . ALA A 1 101 ? 17.993 31.310 37.982 1.00 49.78 101 ALA A O 1
#

Secondary structure (DSSP, 8-state):
-HHHHTHHHHHHHH-S-TT-GGG--TTHHHHHHHHHHHHHHHHT-TT----------------------------TT-----------------PPP----

Sequence (101 aa):
MDFTINRAYIIENFCVNKDKPMLHCDGQCFLANKLKKAQDQKENQAGGIELNRDFGIFIIQEASISLTNFSSTILNHGATYKEGYRVSQFVDIFHPPKAMA

pLDDT: mean 74.28, std 15.99, range [49.78, 96.62]

Mean predicted aligned error: 18.81 Å